Protein AF-A0A8S0PS14-F1 (afdb_monomer_lite)

pLDDT: mean 97.11, std 1.96, range [86.0, 98.69]

InterPro domains:
  IPR036881 Glycoside hydrolase family 3 C-terminal domain superfamily [G3DSA:3.40.50.1700] (1-110)
  IPR036881 Glycoside hydrolase family 3 C-terminal domain superfamily [SSF52279] (14-110)
  IPR051915 Cellulose Degradation Glycosyl Hydrolase 3 [PTHR30620] (2-110)

Sequence (110 aa):
AHKNLAREAVRKSIVLLKNGENVDSHVLSLPKEVSKILVTGSHAVNLGFQCGGWTIIWQGQDGNDHTIGTTFFNEMETAVHPSTEISYNESPEEDFVKSNNFSYAVVVVG

Radius of gyration: 15.58 Å; chains: 1; bounding box: 40×28×39 Å

Foldseek 3Di:
DVVVVVVVVVVVPDDDPDADPDPPHGCPPPAQDDQEEEEEAPQQQWPQVVVAAPDQHRGTDTDDPRDDDAGNNNVSCVRHDVNYHYDYDHDDDPCVVVVPPHPYYDYDYD

Structure (mmCIF, N/CA/C/O backbone):
data_AF-A0A8S0PS14-F1
#
_entry.id   AF-A0A8S0PS14-F1
#
loop_
_atom_site.group_PDB
_atom_site.id
_atom_site.type_symbol
_atom_site.label_atom_id
_atom_site.label_alt_id
_atom_site.label_comp_id
_atom_site.label_asym_id
_atom_site.label_entity_id
_atom_site.label_seq_id
_atom_site.pdbx_PDB_ins_code
_atom_site.Cartn_x
_atom_site.Cartn_y
_atom_site.Cartn_z
_atom_site.occupancy
_atom_site.B_iso_or_equiv
_atom_site.auth_seq_id
_atom_site.auth_comp_id
_atom_site.auth_asym_id
_atom_site.auth_atom_id
_atom_site.pdbx_PDB_model_num
ATOM 1 N N . ALA A 1 1 ? 1.558 15.764 -16.571 1.00 86.00 1 ALA A N 1
ATOM 2 C CA . ALA A 1 1 ? 0.622 15.079 -17.490 1.00 86.00 1 ALA A CA 1
ATOM 3 C C . ALA A 1 1 ? 0.759 13.553 -17.421 1.00 86.00 1 ALA A C 1
ATOM 5 O O . ALA A 1 1 ? -0.170 12.908 -16.957 1.00 86.00 1 ALA A O 1
ATOM 6 N N . HIS A 1 2 ? 1.902 12.963 -17.794 1.00 96.81 2 HIS A N 1
ATOM 7 C CA . HIS A 1 2 ? 2.029 11.497 -17.910 1.00 96.81 2 HIS A CA 1
ATOM 8 C C . HIS A 1 2 ? 1.858 10.710 -16.597 1.00 96.81 2 HIS A C 1
ATOM 10 O O . HIS A 1 2 ? 1.198 9.677 -16.609 1.00 96.81 2 HIS A O 1
ATOM 16 N N . LYS A 1 3 ? 2.346 11.213 -15.450 1.00 95.69 3 LYS A N 1
ATOM 17 C CA . LYS A 1 3 ? 2.140 10.548 -14.144 1.00 95.69 3 LYS A CA 1
ATOM 18 C C . LYS A 1 3 ? 0.661 10.442 -13.740 1.00 95.69 3 LYS A C 1
ATOM 20 O O . LYS A 1 3 ? 0.273 9.450 -13.138 1.00 95.69 3 LYS A O 1
ATOM 25 N N . ASN A 1 4 ? -0.177 11.410 -14.124 1.00 97.12 4 ASN A N 1
ATOM 26 C CA . ASN A 1 4 ? -1.618 11.354 -13.845 1.00 97.12 4 ASN A CA 1
ATOM 27 C C . ASN A 1 4 ? -2.296 10.255 -14.669 1.00 97.12 4 ASN A C 1
ATOM 29 O O . ASN A 1 4 ? -3.118 9.517 -14.137 1.00 97.12 4 ASN A O 1
ATOM 33 N N . LEU A 1 5 ? -1.905 10.111 -15.940 1.00 98.19 5 LEU A N 1
ATOM 34 C CA . LEU A 1 5 ? -2.381 9.020 -16.790 1.00 98.19 5 LEU A CA 1
ATOM 35 C C . LEU A 1 5 ? -1.926 7.655 -16.253 1.00 98.19 5 LEU A C 1
ATOM 37 O O . LEU A 1 5 ? -2.728 6.731 -16.182 1.00 98.19 5 LEU A O 1
ATOM 41 N N . ALA A 1 6 ? -0.668 7.537 -15.817 1.00 97.88 6 ALA A N 1
ATOM 42 C CA . ALA A 1 6 ? -0.164 6.314 -15.192 1.00 97.88 6 ALA A CA 1
ATOM 43 C C . ALA A 1 6 ? -0.948 5.965 -13.913 1.00 97.88 6 ALA A C 1
ATOM 45 O O . ALA A 1 6 ? -1.378 4.828 -13.745 1.00 97.88 6 ALA A O 1
ATOM 46 N N . ARG A 1 7 ? -1.220 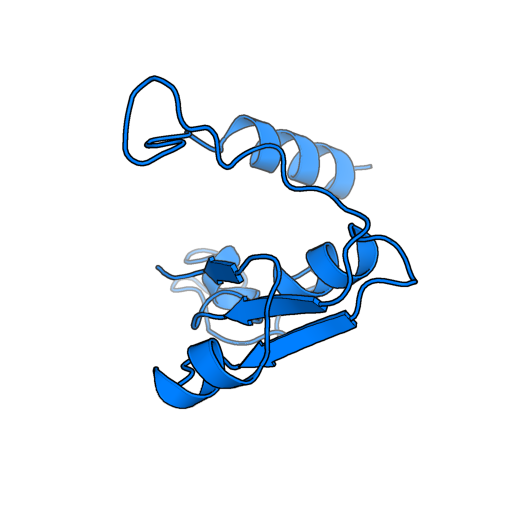6.953 -13.051 1.00 97.75 7 ARG A N 1
ATOM 47 C CA . ARG A 1 7 ? -2.046 6.785 -11.844 1.00 97.75 7 ARG A CA 1
ATOM 48 C C . ARG A 1 7 ? -3.467 6.317 -12.172 1.00 97.75 7 ARG A C 1
ATOM 50 O O . ARG A 1 7 ? -4.015 5.467 -11.473 1.00 97.75 7 ARG A O 1
ATOM 57 N N . GLU A 1 8 ? -4.068 6.845 -13.237 1.00 98.19 8 GLU A N 1
ATOM 58 C CA . GLU A 1 8 ? -5.371 6.383 -13.721 1.00 98.19 8 GLU A CA 1
ATOM 59 C C . GLU A 1 8 ? -5.316 4.930 -14.209 1.00 98.19 8 GLU A C 1
ATOM 61 O O . GLU A 1 8 ? -6.200 4.144 -13.862 1.00 98.19 8 GLU A O 1
ATOM 66 N N . ALA A 1 9 ? -4.287 4.577 -14.981 1.00 98.44 9 ALA A N 1
ATOM 67 C CA . ALA A 1 9 ? -4.089 3.227 -15.494 1.00 98.44 9 ALA A CA 1
ATOM 68 C C . ALA A 1 9 ? -3.933 2.209 -14.354 1.00 98.44 9 ALA A C 1
ATOM 70 O O . ALA A 1 9 ? -4.636 1.203 -14.360 1.00 98.44 9 ALA A O 1
ATOM 71 N N . VAL A 1 10 ? -3.118 2.519 -13.337 1.00 97.56 10 VAL A N 1
ATOM 72 C CA . VAL A 1 10 ? -2.955 1.684 -12.132 1.00 97.56 10 VAL A CA 1
ATOM 73 C C . VAL A 1 10 ? -4.291 1.484 -11.419 1.00 97.56 10 VAL A C 1
ATOM 75 O O . VAL A 1 10 ? -4.668 0.361 -11.108 1.00 97.56 10 VAL A O 1
ATOM 78 N N . ARG A 1 11 ? -5.073 2.552 -11.207 1.00 97.75 11 ARG A N 1
ATOM 79 C CA . ARG A 1 11 ? -6.397 2.423 -10.573 1.00 97.75 11 ARG A CA 1
ATOM 80 C C . ARG A 1 11 ? -7.329 1.504 -11.370 1.00 97.75 11 ARG A C 1
ATOM 82 O O . ARG A 1 11 ? -8.111 0.772 -10.775 1.00 97.75 11 ARG A O 1
ATOM 89 N N . LYS A 1 12 ? -7.272 1.562 -12.702 1.00 98.50 12 LYS A N 1
ATOM 90 C CA . LYS A 1 12 ? -8.104 0.743 -13.598 1.00 98.50 12 LYS A CA 1
ATOM 91 C C . LYS A 1 12 ? -7.614 -0.701 -13.736 1.00 98.50 12 LYS A C 1
ATOM 93 O O . LYS A 1 12 ? -8.404 -1.541 -14.151 1.00 98.50 12 LYS A O 1
ATOM 98 N N . SER A 1 13 ? -6.354 -0.994 -13.412 1.00 98.19 13 SER A N 1
ATOM 99 C CA . SER A 1 13 ? -5.796 -2.348 -13.505 1.00 98.19 13 SER A CA 1
ATOM 100 C C . SER A 1 13 ? -6.033 -3.200 -12.256 1.00 98.19 13 SER A C 1
ATOM 102 O O . SER A 1 13 ? -5.806 -4.406 -12.304 1.00 98.19 13 SER A O 1
ATOM 104 N N . ILE A 1 14 ? -6.459 -2.605 -11.137 1.00 97.81 14 ILE A N 1
ATOM 105 C CA . ILE A 1 14 ? -6.700 -3.333 -9.883 1.00 97.81 14 ILE A CA 1
ATOM 106 C C . ILE A 1 14 ? -7.947 -4.215 -10.016 1.00 97.81 14 ILE A C 1
ATOM 108 O O . ILE A 1 14 ? -9.033 -3.735 -10.339 1.00 97.81 14 ILE A O 1
ATOM 112 N N . VAL A 1 15 ? -7.794 -5.503 -9.698 1.00 98.31 15 VAL A N 1
ATOM 113 C CA . VAL A 1 15 ? -8.888 -6.480 -9.643 1.00 98.31 15 VAL A CA 1
ATOM 114 C C . VAL A 1 15 ? -9.191 -6.808 -8.183 1.00 98.31 15 VAL A C 1
ATOM 116 O O . VAL A 1 15 ? -8.342 -7.325 -7.460 1.00 98.31 15 VAL A O 1
ATOM 119 N N . LEU A 1 16 ? -10.416 -6.517 -7.745 1.00 97.31 16 LEU A N 1
ATOM 120 C CA . LEU A 1 16 ? -10.882 -6.831 -6.397 1.00 97.31 16 LEU A CA 1
ATOM 121 C C . LEU A 1 16 ? -11.317 -8.298 -6.316 1.00 97.31 16 LEU A C 1
ATOM 123 O O . LEU A 1 16 ? -12.358 -8.664 -6.856 1.00 97.31 16 LEU A O 1
ATOM 127 N N . LEU A 1 17 ? -10.526 -9.128 -5.633 1.00 97.12 17 LEU A N 1
ATOM 128 C CA . LEU A 1 17 ? -10.800 -10.566 -5.508 1.00 97.12 17 LEU A CA 1
ATOM 129 C C . LEU A 1 17 ? -11.737 -10.913 -4.339 1.00 97.12 17 LEU A C 1
ATOM 131 O O . LEU A 1 17 ? -12.480 -11.887 -4.417 1.00 97.12 17 LEU A O 1
ATOM 135 N N . LYS A 1 18 ? -11.704 -10.135 -3.251 1.00 96.25 18 LYS A N 1
ATOM 136 C CA . LYS A 1 18 ? -12.521 -10.344 -2.046 1.00 96.25 18 LYS A CA 1
ATOM 137 C C . LYS A 1 18 ? -12.762 -9.012 -1.338 1.00 96.25 18 LYS A C 1
ATOM 139 O O . LYS A 1 18 ? -11.850 -8.195 -1.263 1.00 96.25 18 LYS A O 1
ATOM 144 N N . ASN A 1 19 ? -13.962 -8.806 -0.797 1.00 96.56 19 ASN A N 1
ATOM 145 C CA . ASN A 1 19 ? -14.311 -7.605 -0.034 1.00 96.56 19 ASN A CA 1
ATOM 146 C C . ASN A 1 19 ? -15.225 -7.943 1.148 1.00 96.56 19 ASN A C 1
ATOM 148 O O . ASN A 1 19 ? -16.418 -7.675 1.081 1.00 96.56 19 ASN A O 1
ATOM 152 N N . GLY A 1 20 ? -14.658 -8.544 2.195 1.00 95.94 20 GLY A N 1
ATOM 153 C CA . GLY A 1 20 ? -15.401 -9.054 3.350 1.00 95.94 20 GLY A CA 1
ATOM 154 C C . GLY A 1 20 ? -15.296 -10.569 3.499 1.00 95.94 20 GLY A C 1
ATOM 155 O O . GLY A 1 20 ? -14.926 -11.279 2.564 1.00 95.94 20 GLY A O 1
ATOM 156 N N . GLU A 1 21 ? -15.565 -11.072 4.699 1.00 94.94 21 GLU A N 1
ATOM 157 C CA . GLU A 1 21 ? -15.533 -12.509 5.001 1.00 94.94 21 GLU A CA 1
ATOM 158 C C . GLU A 1 21 ? -16.786 -13.239 4.512 1.00 94.94 21 GLU A C 1
ATOM 160 O O . GLU A 1 21 ? -16.720 -14.419 4.170 1.00 94.94 21 GLU A O 1
ATOM 165 N N . ASN A 1 22 ? -17.903 -12.523 4.436 1.00 93.50 22 ASN A N 1
ATOM 166 C CA . ASN A 1 22 ? -19.199 -12.993 3.968 1.00 93.50 22 ASN A CA 1
ATOM 167 C C . ASN A 1 22 ? -19.885 -11.915 3.108 1.00 93.50 22 ASN A C 1
ATOM 169 O O . ASN A 1 22 ? -19.372 -10.804 2.973 1.00 93.50 22 ASN A O 1
ATOM 173 N N . VAL A 1 23 ? -21.037 -12.259 2.525 1.00 87.62 23 VAL A N 1
ATOM 174 C CA . VAL A 1 23 ? -21.758 -11.427 1.542 1.00 87.62 23 VAL A CA 1
ATOM 175 C C . VAL A 1 23 ? -22.192 -10.068 2.107 1.00 87.62 23 VAL A C 1
ATOM 177 O O . VAL A 1 23 ? -22.216 -9.094 1.360 1.00 87.62 23 VAL A O 1
ATOM 180 N N . ASP A 1 24 ? -22.476 -9.995 3.407 1.00 91.81 24 ASP A N 1
ATOM 181 C CA . ASP A 1 24 ? -22.998 -8.790 4.066 1.00 91.81 24 ASP A CA 1
ATOM 182 C C . ASP A 1 24 ? -21.893 -7.890 4.643 1.00 91.81 24 ASP A C 1
ATOM 184 O O . ASP A 1 24 ? -22.139 -6.750 5.036 1.00 91.81 24 ASP A O 1
ATOM 188 N N . SER A 1 25 ? -20.660 -8.395 4.713 1.00 90.88 25 SER A N 1
ATOM 189 C CA . SER A 1 25 ? -19.499 -7.641 5.182 1.00 90.88 25 SER A CA 1
ATOM 190 C C . SER A 1 25 ? -18.785 -6.977 4.010 1.00 90.88 25 SER A C 1
ATOM 192 O O . SER A 1 25 ? -18.497 -7.626 3.009 1.00 90.88 25 SER A O 1
ATOM 194 N N . HIS A 1 26 ? -18.451 -5.695 4.144 1.00 93.31 26 HIS A N 1
ATOM 195 C CA . HIS A 1 26 ? -17.657 -4.949 3.170 1.00 93.31 26 HIS A CA 1
ATOM 196 C C . HIS A 1 26 ? -16.556 -4.186 3.898 1.00 93.31 26 HIS A C 1
ATOM 198 O O . HIS A 1 26 ? -16.816 -3.514 4.893 1.00 93.31 26 HIS A O 1
ATOM 204 N N . VAL A 1 27 ? -15.324 -4.299 3.406 1.00 95.06 27 VAL A N 1
ATOM 205 C CA . VAL A 1 27 ? -14.143 -3.655 4.002 1.00 95.06 27 VAL A CA 1
ATOM 206 C C . VAL A 1 27 ? -13.778 -2.388 3.231 1.00 95.06 27 VAL A C 1
ATOM 208 O O . VAL A 1 27 ? -13.475 -1.355 3.817 1.00 95.06 27 VAL A O 1
ATOM 211 N N . LEU A 1 28 ? -13.833 -2.448 1.903 1.00 95.25 28 LEU A N 1
ATOM 212 C CA . LEU A 1 28 ? -13.640 -1.305 1.016 1.00 95.25 28 LEU A CA 1
ATOM 213 C C . LEU A 1 28 ? -15.001 -0.641 0.759 1.00 95.25 28 LEU A C 1
ATOM 215 O O . LEU A 1 28 ? -15.974 -1.345 0.488 1.00 95.25 28 LEU A O 1
ATOM 219 N N . SER A 1 29 ? -15.151 0.684 0.780 1.00 93.88 29 SER A N 1
ATOM 220 C CA . SER A 1 29 ? -14.161 1.775 0.838 1.00 93.88 29 SER A CA 1
ATOM 221 C C . SER A 1 29 ? -13.734 2.162 2.261 1.00 93.88 29 SER A C 1
ATOM 223 O O . SER A 1 29 ? -14.581 2.478 3.092 1.00 93.88 29 SER A O 1
ATOM 225 N N . LEU A 1 30 ? -12.423 2.225 2.517 1.00 96.62 30 LEU A N 1
ATOM 226 C CA . LEU A 1 30 ? -11.890 2.553 3.844 1.00 96.62 30 LEU A CA 1
ATOM 227 C C . LEU A 1 30 ? -12.132 4.029 4.224 1.00 96.62 30 LEU A C 1
ATOM 229 O O . LEU A 1 30 ? -11.931 4.916 3.384 1.00 96.62 30 LEU A O 1
ATOM 233 N N . PRO A 1 31 ? -12.513 4.320 5.483 1.00 96.94 31 PRO A N 1
ATOM 234 C CA . PRO A 1 31 ? -12.650 5.686 5.967 1.00 96.94 31 PRO A CA 1
ATOM 235 C C . PRO A 1 31 ? -11.280 6.360 6.059 1.00 96.94 31 PRO A C 1
ATOM 237 O O . PRO A 1 31 ? -10.321 5.810 6.601 1.00 96.94 31 PRO A O 1
ATOM 240 N N . LYS A 1 32 ? -11.197 7.578 5.523 1.00 97.31 32 LYS A N 1
ATOM 241 C CA . LYS A 1 32 ? -9.959 8.366 5.504 1.00 97.31 32 LYS A CA 1
ATOM 242 C C . LYS A 1 32 ? -9.669 9.071 6.821 1.00 97.31 32 LYS A C 1
ATOM 244 O O . LYS A 1 32 ? -8.519 9.398 7.066 1.00 97.31 32 LYS A O 1
ATOM 249 N N . GLU A 1 33 ? -10.699 9.329 7.620 1.00 98.12 33 GLU A N 1
ATOM 250 C CA . GLU A 1 33 ? -10.591 9.978 8.922 1.00 98.12 33 GLU A CA 1
ATOM 251 C C . GLU A 1 33 ? -10.915 8.962 10.015 1.00 98.12 33 GLU A C 1
ATOM 253 O O . GLU A 1 33 ? -12.070 8.617 10.259 1.00 98.12 33 GLU A O 1
ATOM 258 N N . VAL A 1 34 ? -9.861 8.444 10.630 1.00 97.88 34 VAL A N 1
ATOM 259 C CA . VAL A 1 34 ? -9.894 7.528 11.774 1.00 97.88 34 VAL A CA 1
ATOM 260 C C . VAL A 1 34 ? -8.768 7.879 12.745 1.00 97.88 34 VAL A C 1
ATOM 262 O O . VAL A 1 34 ? -7.921 8.711 12.431 1.00 97.88 34 VAL A O 1
ATOM 265 N N . SER A 1 35 ? -8.736 7.258 13.924 1.00 97.94 35 SER A N 1
ATOM 266 C CA . SER A 1 35 ? -7.709 7.548 14.931 1.00 97.94 35 SER A CA 1
ATOM 267 C C . SER A 1 35 ? -6.313 7.124 14.478 1.00 97.94 35 SER A C 1
ATOM 269 O O . SER A 1 35 ? -5.387 7.930 14.486 1.00 97.94 35 SER A O 1
ATOM 271 N N . LYS A 1 36 ? -6.163 5.854 14.090 1.00 98.25 36 LYS A N 1
ATOM 272 C CA . LYS A 1 36 ? -4.865 5.244 13.804 1.00 98.25 36 LYS A CA 1
ATOM 273 C C . LYS A 1 36 ? -4.994 4.076 12.835 1.00 98.25 36 LYS A C 1
ATOM 275 O O . LYS A 1 36 ? -5.893 3.248 12.988 1.00 98.25 36 LYS A O 1
ATOM 280 N N . ILE A 1 37 ? -4.084 3.981 11.871 1.00 98.56 37 ILE A N 1
ATOM 281 C CA . ILE A 1 37 ? -4.023 2.893 10.886 1.00 98.56 37 ILE A CA 1
ATOM 282 C C . ILE A 1 37 ? -2.634 2.259 10.855 1.00 98.56 37 ILE A C 1
ATOM 284 O O . ILE A 1 37 ? -1.637 2.897 11.199 1.00 98.56 37 ILE A O 1
ATOM 288 N N . LEU A 1 38 ? -2.572 1.005 10.413 1.00 98.69 38 LEU A N 1
ATOM 289 C CA . LEU A 1 38 ? -1.319 0.301 10.155 1.00 98.69 38 LEU A CA 1
ATOM 290 C C . LEU A 1 38 ? -1.117 0.129 8.650 1.00 98.69 38 LEU A C 1
ATOM 292 O O . LEU A 1 38 ? -1.993 -0.391 7.963 1.00 98.69 38 LEU A O 1
ATOM 296 N N . VAL A 1 39 ? 0.054 0.497 8.145 1.00 98.56 39 VAL A N 1
ATOM 297 C CA . VAL A 1 39 ? 0.534 0.062 6.830 1.00 98.56 39 VAL A CA 1
ATOM 298 C C . VAL A 1 39 ? 1.703 -0.892 7.045 1.00 98.56 39 VAL A C 1
ATOM 300 O O . VAL A 1 39 ? 2.599 -0.618 7.840 1.00 98.56 39 VAL A O 1
ATOM 303 N N . THR A 1 40 ? 1.678 -2.044 6.384 1.00 98.62 40 THR A N 1
ATOM 304 C CA . THR A 1 40 ? 2.643 -3.124 6.623 1.00 98.62 40 THR A CA 1
ATOM 305 C C . THR A 1 40 ? 2.890 -3.960 5.365 1.00 98.62 40 THR A C 1
ATOM 307 O O . THR A 1 40 ? 2.188 -3.800 4.366 1.00 98.62 40 THR A O 1
ATOM 310 N N . GLY A 1 41 ? 3.885 -4.844 5.399 1.00 98.56 41 GLY A N 1
ATOM 311 C CA . GLY A 1 41 ? 4.299 -5.703 4.297 1.00 98.56 41 GLY A CA 1
ATOM 312 C C . GLY A 1 41 ? 5.491 -5.154 3.506 1.00 98.56 41 GLY A C 1
ATOM 313 O O . GLY A 1 41 ? 5.670 -3.943 3.360 1.00 98.56 41 GLY A O 1
ATOM 314 N N . SER A 1 42 ? 6.290 -6.074 2.960 1.00 98.12 42 SER A N 1
ATOM 315 C CA . SER A 1 42 ? 7.567 -5.807 2.274 1.00 98.12 42 SER A CA 1
ATOM 316 C C . SER A 1 42 ? 7.466 -4.875 1.061 1.00 98.12 42 SER A C 1
ATOM 318 O O . SER A 1 42 ? 8.450 -4.256 0.665 1.00 98.12 42 SER A O 1
ATOM 320 N N . HIS A 1 43 ? 6.284 -4.755 0.453 1.00 98.38 43 HIS A N 1
ATOM 321 C CA . HIS A 1 43 ? 6.074 -3.942 -0.747 1.00 98.38 43 HIS A CA 1
ATOM 322 C C . HIS A 1 43 ? 5.539 -2.536 -0.439 1.00 98.38 43 HIS A C 1
ATOM 324 O O . HIS A 1 43 ? 5.468 -1.692 -1.338 1.00 98.38 43 HIS A O 1
ATOM 330 N N . ALA A 1 44 ? 5.175 -2.245 0.814 1.00 98.38 44 ALA A N 1
ATOM 331 C CA . ALA A 1 44 ? 4.536 -0.981 1.178 1.00 98.38 44 ALA A CA 1
ATOM 332 C C . ALA A 1 44 ? 5.451 0.238 0.961 1.00 98.38 44 ALA A C 1
ATOM 334 O O . ALA A 1 44 ? 4.990 1.278 0.484 1.00 98.38 44 ALA A O 1
ATOM 335 N N . VAL A 1 45 ? 6.750 0.098 1.253 1.00 98.19 45 VAL A N 1
ATOM 336 C CA . VAL A 1 45 ? 7.765 1.169 1.158 1.00 98.19 45 VAL A CA 1
ATOM 337 C C . VAL A 1 45 ? 8.871 0.796 0.159 1.00 98.19 45 VAL A C 1
ATOM 339 O O . VAL A 1 45 ? 10.026 1.172 0.330 1.00 98.19 45 VAL A O 1
ATOM 342 N N . ASN A 1 46 ? 8.543 0.046 -0.898 1.00 98.31 46 ASN A N 1
ATOM 343 C CA . ASN A 1 46 ? 9.525 -0.375 -1.900 1.00 98.31 46 ASN A CA 1
ATOM 344 C C . ASN A 1 46 ? 9.026 -0.096 -3.325 1.00 98.31 46 ASN A C 1
ATOM 346 O O . ASN A 1 46 ? 8.171 -0.802 -3.862 1.00 98.31 46 ASN A O 1
ATOM 350 N N . LEU A 1 47 ? 9.550 0.971 -3.927 1.00 98.25 47 LEU A N 1
ATOM 351 C CA . LEU A 1 47 ? 9.211 1.412 -5.276 1.00 98.25 47 LEU A CA 1
ATOM 352 C C . LEU A 1 47 ? 9.722 0.425 -6.325 1.00 98.25 47 LEU A C 1
ATOM 354 O O . LEU A 1 47 ? 9.006 0.124 -7.277 1.00 98.25 47 LEU A O 1
ATOM 358 N N . GLY A 1 48 ? 10.930 -0.101 -6.128 1.00 98.25 48 GLY A N 1
ATOM 359 C CA . GLY A 1 48 ? 11.511 -1.134 -6.971 1.00 98.25 48 GLY A CA 1
ATOM 360 C C . GLY A 1 48 ? 10.596 -2.349 -7.119 1.00 98.25 48 GLY A C 1
ATOM 361 O O . GLY A 1 48 ? 10.274 -2.755 -8.236 1.00 98.25 48 GLY A O 1
ATOM 362 N N . PHE A 1 49 ? 10.066 -2.852 -6.003 1.00 98.38 49 PHE A N 1
ATOM 363 C CA . PHE A 1 49 ? 9.108 -3.960 -6.001 1.00 98.38 49 PHE A CA 1
ATOM 364 C C . PHE A 1 49 ? 7.764 -3.609 -6.646 1.00 98.38 49 PHE A C 1
ATOM 366 O O . PHE A 1 49 ? 7.206 -4.421 -7.377 1.00 98.38 49 PHE A O 1
ATOM 373 N N . GLN A 1 50 ? 7.256 -2.390 -6.447 1.00 97.50 50 GLN A N 1
ATOM 374 C CA . GLN A 1 50 ? 6.021 -1.938 -7.105 1.00 97.50 50 GLN A CA 1
ATOM 375 C C . GLN A 1 50 ? 6.170 -1.816 -8.629 1.00 97.50 50 GLN A C 1
ATOM 377 O O . GLN A 1 50 ? 5.182 -1.930 -9.355 1.00 97.50 50 GLN A O 1
ATOM 382 N N . CYS A 1 51 ? 7.385 -1.568 -9.121 1.00 97.88 51 CYS A N 1
ATOM 383 C CA . CYS A 1 51 ? 7.672 -1.487 -10.548 1.00 97.88 51 CYS A CA 1
ATOM 384 C C . CYS A 1 51 ? 8.009 -2.848 -11.179 1.00 97.88 51 CYS A C 1
ATOM 386 O O . CYS A 1 51 ? 7.613 -3.103 -12.316 1.00 97.88 51 CYS A O 1
ATOM 388 N N . GLY A 1 52 ? 8.726 -3.715 -10.460 1.00 98.06 52 GLY A N 1
ATOM 389 C CA . GLY A 1 52 ? 9.148 -5.029 -10.935 1.00 98.06 52 GLY A CA 1
ATOM 390 C C . GLY A 1 52 ? 10.239 -4.981 -12.013 1.00 98.06 52 GLY A C 1
ATOM 391 O O . GLY A 1 52 ? 11.009 -4.022 -12.129 1.00 98.06 52 GLY A O 1
ATOM 392 N N . GLY A 1 53 ? 10.317 -6.054 -12.807 1.00 97.94 53 GLY A N 1
ATOM 393 C CA . GLY A 1 53 ? 11.274 -6.180 -13.908 1.00 97.94 53 GLY A CA 1
ATOM 394 C C . GLY A 1 53 ? 11.125 -5.088 -14.972 1.00 97.94 53 GLY A C 1
ATOM 395 O O . GLY A 1 53 ? 10.116 -4.390 -15.045 1.00 97.94 53 GLY A O 1
ATOM 396 N N . TRP A 1 54 ? 12.139 -4.941 -15.824 1.00 98.12 54 TRP A N 1
ATOM 397 C CA . TRP A 1 54 ? 12.193 -3.919 -16.879 1.00 98.12 54 TRP A CA 1
ATOM 398 C C . TRP A 1 54 ? 12.077 -2.467 -16.394 1.00 98.12 54 TRP A C 1
ATOM 400 O O . TRP A 1 54 ? 11.769 -1.569 -17.179 1.00 98.12 54 TRP A O 1
ATOM 410 N N . THR A 1 55 ? 12.393 -2.212 -15.126 1.00 97.56 55 THR A N 1
ATOM 411 C CA . THR A 1 55 ? 12.441 -0.862 -14.564 1.00 97.56 55 THR A CA 1
ATOM 412 C C . THR A 1 55 ? 13.868 -0.513 -14.175 1.00 97.56 55 THR A C 1
ATOM 414 O O . THR A 1 55 ? 14.431 -1.106 -13.259 1.00 97.56 55 THR A O 1
ATOM 417 N N . ILE A 1 56 ? 14.447 0.473 -14.871 1.00 97.75 56 ILE A N 1
ATOM 418 C CA . ILE A 1 56 ? 15.861 0.895 -14.796 1.00 97.75 56 ILE A CA 1
ATOM 419 C C . ILE A 1 56 ? 16.847 -0.190 -15.259 1.00 97.75 56 ILE A C 1
ATOM 421 O O . ILE A 1 56 ? 17.633 0.069 -16.167 1.00 97.75 56 ILE A O 1
ATOM 425 N N . ILE A 1 57 ? 16.781 -1.400 -14.699 1.00 97.69 57 ILE A N 1
ATOM 426 C CA . ILE A 1 57 ? 17.546 -2.573 -15.136 1.00 97.69 57 ILE A CA 1
ATOM 427 C C . ILE A 1 57 ? 16.619 -3.718 -15.544 1.00 97.69 57 ILE A C 1
ATOM 429 O O . ILE A 1 57 ? 15.443 -3.754 -15.185 1.00 97.69 57 ILE A O 1
ATOM 433 N N . TRP A 1 58 ? 17.158 -4.670 -16.307 1.00 98.12 58 TRP A N 1
ATOM 434 C CA . TRP A 1 58 ? 16.368 -5.746 -16.909 1.00 98.12 58 TRP A CA 1
ATOM 435 C C . TRP A 1 58 ? 15.563 -6.552 -15.882 1.00 98.12 58 TRP A C 1
ATOM 437 O O . TRP A 1 58 ? 14.360 -6.731 -16.051 1.00 98.12 58 TRP A O 1
ATOM 447 N N . GLN A 1 59 ? 16.203 -6.985 -14.796 1.00 97.94 59 GLN A N 1
ATOM 448 C CA . GLN A 1 59 ? 15.543 -7.768 -13.746 1.00 97.94 59 GLN A CA 1
ATOM 449 C C . GLN A 1 59 ? 14.745 -6.906 -12.755 1.00 97.94 59 GLN A C 1
ATOM 451 O O . GLN A 1 59 ? 14.065 -7.449 -11.891 1.00 97.94 59 GLN A O 1
ATOM 456 N N . GLY A 1 60 ? 14.787 -5.576 -12.885 1.00 97.62 60 GLY A N 1
ATOM 457 C CA . GLY A 1 60 ? 14.385 -4.680 -11.804 1.00 97.62 60 GLY A CA 1
ATOM 458 C C . GLY A 1 60 ? 15.358 -4.759 -10.625 1.00 97.62 60 GLY A C 1
ATOM 459 O O . GLY A 1 60 ? 16.363 -5.465 -10.676 1.00 97.62 60 GLY A O 1
ATOM 460 N N . GLN A 1 61 ? 15.081 -3.993 -9.579 1.00 96.38 61 GLN A N 1
ATOM 461 C CA . GLN A 1 61 ? 15.890 -3.928 -8.360 1.00 96.38 61 GLN A CA 1
ATOM 462 C C . GLN A 1 61 ? 15.009 -3.492 -7.193 1.00 96.38 61 GLN A C 1
ATOM 464 O O . GLN A 1 61 ? 13.938 -2.929 -7.418 1.00 96.38 61 GLN A O 1
ATOM 469 N N . ASP A 1 62 ? 15.439 -3.779 -5.972 1.00 96.81 62 ASP A N 1
ATOM 470 C CA . ASP A 1 62 ? 14.790 -3.339 -4.744 1.00 96.81 62 ASP A CA 1
ATOM 471 C C . ASP A 1 62 ? 15.133 -1.877 -4.413 1.00 96.81 62 ASP A C 1
ATOM 473 O O . ASP A 1 62 ? 16.034 -1.280 -4.994 1.00 96.81 62 ASP A O 1
ATOM 477 N N . GLY A 1 63 ? 14.395 -1.279 -3.479 1.00 96.38 63 GLY A N 1
ATOM 478 C CA . GLY A 1 63 ? 14.705 0.046 -2.948 1.00 96.38 63 GLY A CA 1
ATOM 479 C C . GLY A 1 63 ? 14.044 1.206 -3.696 1.00 96.38 63 GLY A C 1
ATOM 480 O O . GLY A 1 63 ? 13.229 1.034 -4.607 1.00 96.38 63 GLY A O 1
ATOM 481 N N . ASN A 1 64 ? 14.363 2.423 -3.248 1.00 97.31 64 ASN A N 1
ATOM 482 C CA . ASN A 1 64 ? 13.635 3.645 -3.613 1.00 97.31 64 ASN A CA 1
ATOM 483 C C . ASN A 1 64 ? 14.488 4.686 -4.356 1.00 97.31 64 ASN A C 1
ATOM 485 O O . ASN A 1 64 ? 13.934 5.632 -4.909 1.00 97.31 64 ASN A O 1
ATOM 489 N N . ASP A 1 65 ? 15.808 4.498 -4.424 1.00 95.69 65 ASP A N 1
ATOM 490 C CA . ASP A 1 65 ? 16.745 5.529 -4.899 1.00 95.69 65 ASP A CA 1
ATOM 491 C C . ASP A 1 65 ? 17.035 5.456 -6.409 1.00 95.69 65 ASP A C 1
ATOM 493 O O . ASP A 1 65 ? 17.802 6.248 -6.956 1.00 95.69 65 ASP A O 1
ATOM 497 N N . HIS A 1 66 ? 16.417 4.508 -7.115 1.00 94.12 66 HIS A N 1
ATOM 498 C CA . HIS A 1 66 ? 16.720 4.227 -8.520 1.00 94.12 66 HIS A CA 1
ATOM 499 C C . HIS A 1 66 ? 15.877 5.028 -9.517 1.00 94.12 66 HIS A C 1
ATOM 501 O O . HIS A 1 66 ? 16.254 5.159 -10.682 1.00 94.12 66 HIS A O 1
ATOM 507 N N . THR A 1 67 ? 14.713 5.529 -9.098 1.00 96.69 67 THR A N 1
ATOM 508 C CA . THR A 1 67 ? 13.792 6.282 -9.958 1.00 96.69 67 THR A CA 1
ATOM 509 C C . THR A 1 67 ? 12.831 7.141 -9.137 1.00 96.69 67 THR A C 1
ATOM 511 O O . THR A 1 67 ? 12.762 7.037 -7.918 1.00 96.69 67 THR A O 1
ATOM 514 N N . ILE A 1 68 ? 12.066 8.005 -9.806 1.00 97.12 68 ILE A N 1
ATOM 515 C CA . ILE A 1 68 ? 11.150 8.949 -9.160 1.00 97.12 68 ILE A CA 1
ATOM 516 C C . ILE A 1 68 ? 9.717 8.416 -9.211 1.00 97.12 68 ILE A C 1
ATOM 518 O O . ILE A 1 68 ? 9.044 8.515 -10.245 1.00 97.12 68 ILE A O 1
ATOM 522 N N . GLY A 1 69 ? 9.196 7.988 -8.067 1.00 96.50 69 GLY A N 1
ATOM 523 C CA . GLY A 1 69 ? 7.826 7.502 -7.916 1.00 96.50 69 GLY A CA 1
ATOM 524 C C . GLY A 1 69 ? 7.219 7.843 -6.560 1.00 96.50 69 GLY A C 1
ATOM 525 O O . GLY A 1 69 ? 7.767 8.638 -5.800 1.00 96.50 69 GLY A O 1
ATOM 526 N N . THR A 1 70 ? 6.069 7.243 -6.286 1.00 97.94 70 THR A N 1
ATOM 527 C CA . THR A 1 70 ? 5.378 7.326 -4.998 1.00 97.94 70 THR A CA 1
ATOM 528 C C . THR A 1 70 ? 5.143 5.894 -4.548 1.00 97.94 70 THR A C 1
ATOM 530 O O . THR A 1 70 ? 4.512 5.139 -5.283 1.00 97.94 70 THR A O 1
ATOM 533 N N . THR A 1 71 ? 5.684 5.513 -3.390 1.00 98.25 71 THR A N 1
ATOM 534 C CA . THR A 1 71 ? 5.402 4.202 -2.794 1.00 98.25 71 THR A CA 1
ATOM 535 C C . THR A 1 71 ? 3.957 4.153 -2.300 1.00 98.25 71 THR A C 1
ATOM 537 O O . THR A 1 71 ? 3.343 5.195 -2.056 1.00 98.25 71 THR A O 1
ATOM 540 N N . PHE A 1 72 ? 3.416 2.951 -2.096 1.00 97.81 72 PHE A N 1
ATOM 541 C CA . PHE A 1 72 ? 2.101 2.788 -1.483 1.00 97.81 72 PHE A CA 1
ATOM 542 C C . PHE A 1 72 ? 1.988 3.533 -0.143 1.00 97.81 72 PHE A C 1
ATOM 544 O O . PHE A 1 72 ? 1.020 4.258 0.075 1.00 97.81 72 PHE A O 1
ATOM 551 N N . PHE A 1 73 ? 2.992 3.399 0.729 1.00 98.25 73 PHE A N 1
ATOM 552 C CA . PHE A 1 73 ? 3.027 4.082 2.022 1.00 98.25 73 PHE A CA 1
ATOM 553 C C . PHE A 1 73 ? 2.973 5.608 1.882 1.00 98.25 73 PHE A C 1
ATOM 555 O O . PHE A 1 73 ? 2.098 6.233 2.476 1.00 98.25 73 PHE A O 1
ATOM 562 N N . ASN A 1 74 ? 3.825 6.197 1.036 1.00 97.75 74 ASN A N 1
ATOM 563 C CA . ASN A 1 74 ? 3.851 7.650 0.848 1.00 97.75 74 ASN A CA 1
ATOM 564 C C . ASN A 1 74 ? 2.518 8.166 0.287 1.00 97.75 74 ASN A C 1
ATOM 566 O O . ASN A 1 74 ? 2.065 9.248 0.644 1.00 97.75 74 ASN A O 1
ATOM 570 N N . GLU A 1 75 ? 1.864 7.404 -0.597 1.00 97.06 75 GLU A N 1
ATOM 571 C CA . GLU A 1 75 ? 0.536 7.777 -1.085 1.00 97.06 75 GLU A CA 1
ATOM 572 C C . GLU A 1 75 ? -0.507 7.715 0.039 1.00 97.06 75 GLU A C 1
ATOM 574 O O . GLU A 1 75 ? -1.335 8.619 0.141 1.00 97.06 75 GLU A O 1
ATOM 579 N N . MET A 1 76 ? -0.452 6.704 0.913 1.00 97.31 76 MET A N 1
ATOM 580 C CA . MET A 1 76 ? -1.359 6.594 2.059 1.00 97.31 76 MET A CA 1
ATOM 581 C C . MET A 1 76 ? -1.235 7.784 3.009 1.00 97.31 76 MET A C 1
ATOM 583 O O . MET A 1 76 ? -2.269 8.323 3.397 1.00 97.31 76 MET A O 1
ATOM 587 N N . GLU A 1 77 ? -0.016 8.246 3.310 1.00 97.12 77 GLU A N 1
ATOM 588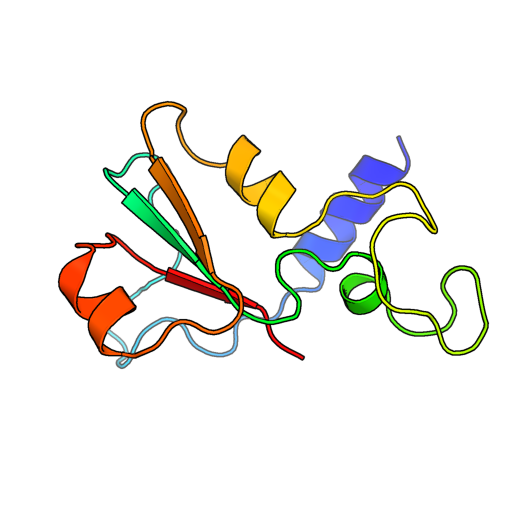 C CA . GLU A 1 77 ? 0.215 9.454 4.122 1.00 97.12 77 GLU A CA 1
ATOM 589 C C . GLU A 1 77 ? -0.506 10.684 3.550 1.00 97.12 77 GLU A C 1
ATOM 591 O O . GLU A 1 77 ? -1.028 11.508 4.297 1.00 97.12 77 GLU A O 1
ATOM 596 N N . THR A 1 78 ? -0.589 10.796 2.221 1.00 96.88 78 THR A N 1
ATOM 597 C CA . THR A 1 78 ? -1.304 11.900 1.556 1.00 96.88 78 THR A CA 1
ATOM 598 C C . THR A 1 78 ? -2.807 11.666 1.396 1.00 96.88 78 THR A C 1
ATOM 600 O O . THR A 1 78 ? -3.567 12.618 1.212 1.00 96.88 78 THR A O 1
ATOM 603 N N . ALA A 1 79 ? -3.250 10.406 1.406 1.00 96.38 79 ALA A N 1
ATOM 604 C CA . ALA A 1 79 ? -4.618 10.031 1.070 1.00 96.38 79 ALA A CA 1
ATOM 605 C C . ALA A 1 79 ? -5.569 10.058 2.274 1.00 96.38 79 ALA A C 1
ATOM 607 O O . ALA A 1 79 ? -6.777 10.255 2.064 1.00 96.38 79 ALA A O 1
ATOM 608 N N . VAL A 1 80 ? -5.042 9.826 3.481 1.00 97.56 80 VAL A N 1
ATOM 609 C CA . VAL A 1 80 ? -5.777 9.877 4.754 1.00 97.56 80 VAL A CA 1
ATOM 610 C C . VAL A 1 80 ? -5.969 11.314 5.240 1.00 97.56 80 VAL A C 1
ATOM 612 O O . VAL A 1 80 ? -5.365 12.257 4.732 1.00 97.56 80 VAL A O 1
ATOM 615 N N . HIS A 1 81 ? -6.864 11.500 6.205 1.00 98.12 81 HIS A N 1
ATOM 616 C CA . HIS A 1 81 ? -7.084 12.797 6.826 1.00 98.12 81 HIS A CA 1
ATOM 617 C C . HIS A 1 81 ? -5.878 13.178 7.711 1.00 98.12 81 HIS A C 1
ATOM 619 O O . HIS A 1 81 ? -5.334 12.301 8.377 1.00 98.12 81 HIS A O 1
ATOM 625 N N . PRO A 1 82 ? -5.479 14.464 7.805 1.00 97.38 82 PRO A N 1
ATOM 626 C CA . PRO A 1 82 ? -4.322 14.878 8.609 1.00 97.38 82 PRO A CA 1
ATOM 627 C C . PRO A 1 82 ? -4.389 14.543 10.108 1.00 97.38 82 PRO A C 1
ATOM 629 O O . PRO A 1 82 ? -3.366 14.583 10.783 1.00 97.38 82 PRO A O 1
ATOM 632 N N . SER A 1 83 ? -5.580 14.254 10.648 1.00 97.94 83 SER A N 1
ATOM 633 C CA . SER A 1 83 ? -5.751 13.805 12.041 1.00 97.94 83 SER A CA 1
ATOM 634 C C . SER A 1 83 ? -5.520 12.304 12.238 1.00 97.94 83 SER A C 1
ATOM 636 O O . SER A 1 83 ? -5.446 11.856 13.379 1.00 97.94 83 SER A O 1
ATOM 638 N N . THR A 1 84 ? -5.429 11.528 11.157 1.00 98.44 84 THR A N 1
ATOM 639 C CA . THR A 1 84 ? -5.219 10.083 11.214 1.00 98.44 84 THR A CA 1
ATOM 640 C C . THR A 1 84 ? -3.746 9.766 11.399 1.00 98.44 84 THR A C 1
ATOM 642 O O . THR A 1 84 ? -2.919 10.078 10.545 1.00 98.44 84 THR A O 1
ATOM 645 N N . GLU A 1 85 ? -3.418 9.100 12.506 1.00 98.19 85 GLU A N 1
ATOM 646 C CA . GLU A 1 85 ? -2.075 8.580 12.734 1.00 98.19 85 GLU A CA 1
ATOM 647 C C . GLU A 1 85 ? -1.821 7.370 11.826 1.00 98.19 85 GLU A C 1
ATOM 649 O O . GLU A 1 85 ? -2.627 6.439 11.750 1.00 98.19 85 GLU A O 1
ATOM 654 N N . ILE A 1 86 ? -0.671 7.353 11.159 1.00 98.19 86 ILE A N 1
ATOM 655 C CA . ILE A 1 86 ? -0.218 6.226 10.348 1.00 98.19 86 ILE A CA 1
ATOM 656 C C . ILE A 1 86 ? 1.012 5.599 11.000 1.00 98.19 86 ILE A C 1
ATOM 658 O O . ILE A 1 86 ? 2.004 6.268 11.276 1.00 98.19 86 ILE A O 1
ATOM 662 N N . SER A 1 87 ? 0.947 4.300 11.281 1.00 98.00 87 SER A N 1
ATOM 663 C CA . SER A 1 87 ? 2.103 3.519 11.722 1.00 98.00 87 SER A 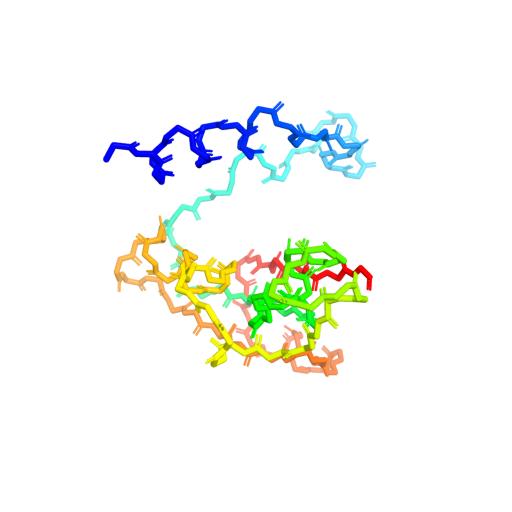CA 1
ATOM 664 C C . SER A 1 87 ? 2.588 2.620 10.598 1.00 98.00 87 SER A C 1
ATOM 666 O O . SER A 1 87 ? 1.782 1.990 9.912 1.00 98.00 87 SER A O 1
ATOM 668 N N . TYR A 1 88 ? 3.908 2.524 10.456 1.00 98.06 88 TYR A N 1
ATOM 669 C CA . TYR A 1 88 ? 4.555 1.567 9.570 1.00 98.06 88 TYR A CA 1
ATOM 670 C C . TYR A 1 88 ? 5.338 0.532 10.370 1.00 98.06 88 TYR A C 1
ATOM 672 O O . TYR A 1 88 ? 6.098 0.872 11.276 1.00 98.06 88 TYR A O 1
ATOM 680 N N . ASN A 1 89 ? 5.169 -0.732 10.004 1.00 97.81 89 ASN A N 1
ATOM 6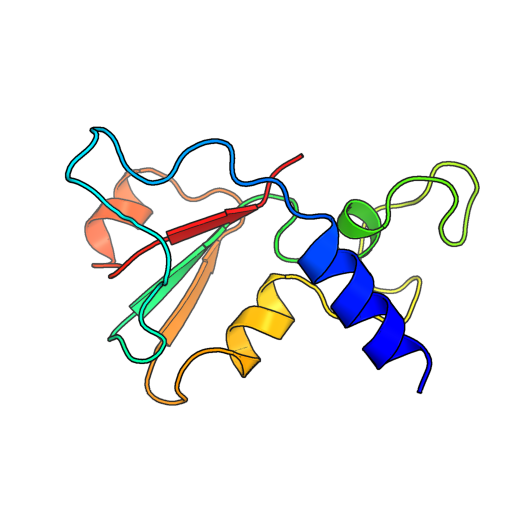81 C CA . ASN A 1 89 ? 6.038 -1.828 10.407 1.00 97.81 89 ASN A CA 1
ATOM 682 C C . ASN A 1 89 ? 6.027 -2.848 9.268 1.00 97.81 89 ASN A C 1
ATOM 684 O O . ASN A 1 89 ? 4.951 -3.289 8.878 1.00 97.81 89 ASN A O 1
ATOM 688 N N . GLU A 1 90 ? 7.182 -3.209 8.713 1.00 98.06 90 GLU A N 1
ATOM 689 C CA . GLU A 1 90 ? 7.237 -4.110 7.555 1.00 98.06 90 GLU A CA 1
ATOM 690 C C . GLU A 1 90 ? 6.671 -5.503 7.864 1.00 98.06 90 GLU A C 1
ATOM 692 O O . GLU A 1 90 ? 5.923 -6.055 7.062 1.00 98.06 90 GLU A O 1
ATOM 697 N N . SER A 1 91 ? 6.986 -6.045 9.041 1.00 98.12 91 SER A N 1
ATOM 698 C CA . SER A 1 91 ? 6.603 -7.393 9.462 1.00 98.12 91 SER A CA 1
ATOM 699 C C . SER A 1 91 ? 6.298 -7.404 10.967 1.00 98.12 91 SER A C 1
ATOM 701 O O . SER A 1 91 ? 7.111 -7.888 11.758 1.00 98.12 91 SER A O 1
ATOM 703 N N . PRO A 1 92 ? 5.155 -6.836 11.390 1.00 97.94 92 PRO A N 1
ATOM 704 C CA . PRO A 1 92 ? 4.781 -6.744 12.789 1.00 97.94 92 PRO A CA 1
ATOM 705 C C . PRO A 1 92 ? 4.439 -8.117 13.359 1.00 97.94 92 PRO A C 1
ATOM 707 O O . PRO A 1 92 ? 3.790 -8.937 12.710 1.00 97.94 92 PRO A O 1
ATOM 710 N N . GLU A 1 93 ? 4.809 -8.328 14.617 1.00 97.81 93 GLU A N 1
ATOM 711 C CA . GLU A 1 93 ? 4.321 -9.464 15.391 1.00 97.81 93 GLU A CA 1
ATOM 712 C C . GLU A 1 93 ? 2.847 -9.275 15.781 1.00 97.81 93 GLU A C 1
ATOM 714 O O . GLU A 1 93 ? 2.322 -8.158 15.836 1.00 97.81 93 GLU A O 1
ATOM 719 N N . GLU A 1 94 ? 2.172 -10.378 16.092 1.00 97.56 94 GLU A N 1
ATOM 720 C CA . GLU A 1 94 ? 0.750 -10.389 16.445 1.00 97.56 94 GLU A CA 1
ATOM 721 C C . GLU A 1 94 ? 0.429 -9.466 17.634 1.00 97.56 94 GLU A C 1
ATOM 723 O O . GLU A 1 94 ? -0.547 -8.709 17.597 1.00 97.56 94 GLU A O 1
ATOM 728 N N . ASP A 1 95 ? 1.285 -9.467 18.656 1.00 97.62 95 ASP A N 1
ATOM 729 C CA . ASP A 1 95 ? 1.112 -8.641 19.852 1.00 97.62 95 ASP A CA 1
ATOM 730 C C . ASP A 1 95 ? 1.200 -7.145 19.541 1.00 97.62 95 ASP A C 1
ATOM 732 O O . ASP A 1 95 ? 0.461 -6.343 20.121 1.00 97.62 95 ASP A O 1
ATOM 736 N N . PHE A 1 96 ? 2.039 -6.749 18.578 1.00 97.31 96 PHE A N 1
ATOM 737 C CA . PHE A 1 96 ? 2.101 -5.364 18.118 1.00 97.31 96 PHE A CA 1
ATOM 738 C C . PHE A 1 96 ? 0.770 -4.944 17.489 1.00 97.31 96 PHE A C 1
ATOM 740 O O . PHE A 1 96 ? 0.236 -3.886 17.820 1.00 97.31 96 PHE A O 1
ATOM 747 N N . VAL A 1 97 ? 0.195 -5.785 16.625 1.00 97.75 97 VAL A N 1
ATOM 748 C CA . VAL A 1 97 ? -1.078 -5.480 15.956 1.00 97.75 97 VAL A CA 1
ATOM 749 C C . VAL A 1 97 ? -2.217 -5.364 16.974 1.00 97.75 97 VAL A C 1
ATOM 751 O O . VAL A 1 97 ? -2.998 -4.414 16.914 1.00 97.75 97 VAL A O 1
ATOM 754 N N . LYS A 1 98 ? -2.285 -6.282 17.945 1.00 96.81 98 LYS A N 1
ATOM 755 C CA . LYS A 1 98 ? -3.356 -6.315 18.955 1.00 96.81 98 LYS A CA 1
ATOM 756 C C . LYS A 1 98 ? -3.277 -5.185 19.983 1.00 96.81 98 LYS A C 1
ATOM 758 O O . LYS A 1 98 ? -4.313 -4.726 20.451 1.00 96.81 98 LYS A O 1
ATOM 763 N N . SER A 1 99 ? -2.077 -4.737 20.346 1.00 96.31 99 SER A N 1
ATOM 764 C CA . SER A 1 99 ? -1.881 -3.741 21.414 1.00 96.31 99 SER A CA 1
ATOM 765 C C . SER A 1 99 ? -2.027 -2.282 20.964 1.00 96.31 99 SER A C 1
ATOM 767 O O . SER A 1 99 ? -2.175 -1.398 21.806 1.00 96.31 99 SER A O 1
ATOM 769 N N . ASN A 1 100 ? -2.007 -2.011 19.655 1.00 95.94 100 ASN A N 1
ATOM 770 C CA . ASN A 1 100 ? -1.940 -0.648 19.114 1.00 95.94 100 ASN A CA 1
ATOM 771 C C . ASN A 1 100 ? -3.286 -0.057 18.650 1.00 95.94 100 ASN A C 1
ATOM 773 O O . ASN A 1 100 ? -3.304 1.071 18.158 1.00 95.94 100 ASN A O 1
ATOM 777 N N . ASN A 1 101 ? -4.407 -0.771 18.827 1.00 95.81 101 ASN A N 1
ATOM 778 C CA . ASN A 1 101 ? -5.770 -0.288 18.538 1.00 95.81 101 ASN A CA 1
ATOM 779 C C . ASN A 1 101 ? -5.939 0.335 17.136 1.00 95.81 101 ASN A C 1
ATOM 781 O O . ASN A 1 101 ? -6.552 1.393 16.975 1.00 95.81 101 ASN A O 1
ATOM 785 N N . PHE A 1 102 ? -5.387 -0.314 16.110 1.00 98.31 102 PHE A N 1
ATOM 786 C CA . PHE A 1 102 ? -5.555 0.124 14.728 1.00 98.31 102 PHE A CA 1
ATOM 787 C C . PHE A 1 102 ? -7.020 0.018 14.293 1.00 98.31 102 PHE A C 1
ATOM 789 O O . PHE A 1 102 ? -7.664 -1.007 14.500 1.00 98.31 102 PHE A O 1
ATOM 796 N N . SER A 1 103 ? -7.533 1.061 13.639 1.00 97.94 103 SER A N 1
ATOM 797 C CA . SER A 1 103 ? -8.880 1.051 13.050 1.00 97.94 103 SER A CA 1
ATOM 798 C C . SER A 1 103 ? -8.970 0.068 11.883 1.00 97.94 103 SER A C 1
ATOM 800 O O . SER A 1 103 ? -9.979 -0.608 11.705 1.00 97.94 103 SER A O 1
ATOM 802 N N . TYR A 1 104 ? -7.904 -0.012 11.089 1.00 97.69 104 TYR A N 1
ATOM 803 C CA . TYR A 1 104 ? -7.695 -1.019 10.057 1.00 97.69 104 TYR A CA 1
ATOM 804 C C . TYR A 1 104 ? -6.204 -1.107 9.714 1.00 97.69 104 TYR A C 1
ATOM 806 O O . TYR A 1 104 ? -5.411 -0.226 10.066 1.00 97.69 104 TYR A O 1
ATOM 814 N N . ALA A 1 105 ? -5.836 -2.170 9.001 1.00 98.00 105 ALA A N 1
ATOM 815 C CA . ALA A 1 105 ? -4.503 -2.358 8.453 1.00 98.00 105 ALA A CA 1
ATOM 816 C C . ALA A 1 105 ? -4.557 -2.501 6.928 1.00 98.00 105 ALA A C 1
ATOM 818 O O . ALA A 1 105 ? -5.501 -3.077 6.384 1.00 98.00 105 ALA A O 1
ATOM 819 N N . VAL A 1 106 ? -3.524 -2.012 6.248 1.00 98.25 106 VAL A N 1
ATOM 820 C CA . VAL A 1 106 ? -3.278 -2.265 4.829 1.00 98.25 106 VAL A CA 1
ATOM 821 C C . VAL A 1 106 ? -1.956 -3.008 4.691 1.00 98.25 106 VAL A C 1
ATOM 823 O O . VAL A 1 106 ? -0.901 -2.482 5.040 1.00 98.25 106 VAL A O 1
ATOM 826 N N . VAL A 1 107 ? -2.029 -4.244 4.200 1.00 98.44 107 VAL A N 1
ATOM 827 C CA . VAL A 1 107 ? -0.882 -5.144 4.038 1.00 98.44 107 VAL A CA 1
ATOM 828 C C . VAL A 1 107 ? -0.518 -5.222 2.556 1.00 98.44 107 VAL 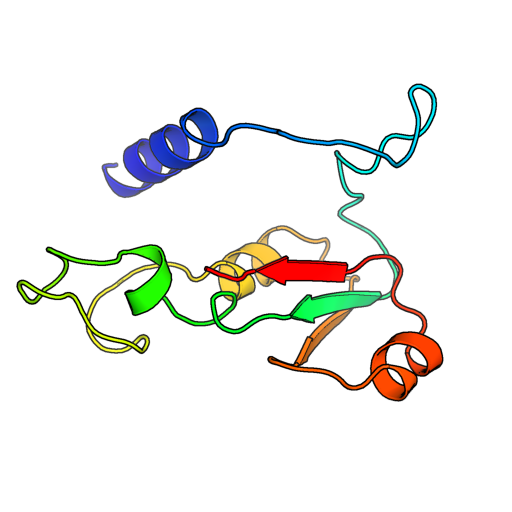A C 1
ATOM 830 O O . VAL A 1 107 ? -1.363 -5.598 1.744 1.00 98.44 107 VAL A O 1
ATOM 833 N N . VAL A 1 108 ? 0.718 -4.876 2.195 1.00 98.62 108 VAL A N 1
ATOM 834 C CA . VAL A 1 108 ? 1.201 -4.856 0.805 1.00 98.62 108 VAL A CA 1
ATOM 835 C C . VAL A 1 108 ? 2.358 -5.841 0.651 1.00 98.62 108 VAL A C 1
ATOM 837 O O . VAL A 1 108 ? 3.447 -5.627 1.183 1.00 98.62 108 VAL A O 1
ATOM 840 N N . VAL A 1 109 ? 2.124 -6.928 -0.082 1.00 98.44 109 VAL A N 1
ATOM 841 C CA . VAL A 1 109 ? 3.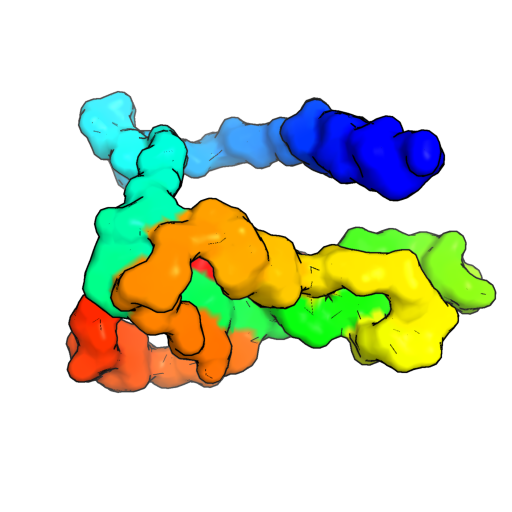070 -8.038 -0.297 1.00 98.44 109 VAL A CA 1
ATOM 842 C C . VAL A 1 109 ? 3.001 -8.529 -1.745 1.00 98.44 109 VAL A C 1
ATOM 844 O O . VAL A 1 109 ? 2.022 -8.238 -2.439 1.00 98.44 109 VAL A O 1
ATOM 847 N N . GLY A 1 110 ? 4.014 -9.278 -2.183 1.00 95.88 110 GLY A N 1
ATOM 848 C CA . GLY A 1 110 ? 4.148 -9.800 -3.543 1.00 95.88 110 GLY A CA 1
ATOM 849 C C . GLY A 1 110 ? 5.445 -10.561 -3.753 1.00 95.88 110 GLY A C 1
ATOM 850 O O . GLY A 1 110 ? 6.292 -10.534 -2.829 1.00 95.88 110 GLY A O 1
#

Secondary structure (DSSP, 8-state):
-HHHHHHHHHHHH-----SSSSTT---PSPPSS-SEEEEESTTTT-HHHHH-TTBSBTT--SSSTTS----HHHHHHHHS-TTSEEEEESS--HHHHHHTT-SEEEE---

Organism: NCBI:txid158383